Protein AF-A0A941FRM1-F1 (afdb_monomer)

Foldseek 3Di:
DAWEAELNRIDDDPDDQQDFQLCCCCPVVVVPQQDDDPLPFDQLSRWKAKQNDTGRSSPHRNNVRRHIHIYDCVSPCPPPVNVVVQVVQVVVVHGSDDPPDDDCPDDPPDDD

Nearest PDB structures (foldseek):
  8gy3-assembly1_B  TM=9.978E-01  e=8.874E-10  Gluconobacter oxydans
  5g5h-assembly1_A  TM=9.769E-01  e=5.671E-09  Escherichia coli K-12
  3hrd-assembly1_H  TM=8.668E-01  e=4.072E-09  Eubacterium barkeri
  8uem-assembly1_F  TM=9.012E-01  e=5.393E-08  Mycolicibacterium smegmatis MC2 155
  1ffv-assembly1_A  TM=8.713E-01  e=1.118E-07  Hydrogenophaga pseudoflava

Organism: NCBI:txid450367

Solvent-accessible surface area (backbone atoms only — not comparable to full-atom values): 6600 Å² total; per-residue (Å²): 116,46,46,27,28,49,55,90,38,82,47,73,44,74,70,63,48,78,41,34,38,44,53,47,37,36,72,75,66,61,46,64,71,52,34,88,71,71,68,75,68,79,63,47,40,28,46,29,28,51,70,86,39,83,40,45,23,52,74,35,40,47,61,76,43,59,72,35,43,36,39,46,59,83,60,41,61,87,37,72,69,40,48,54,48,41,51,52,29,47,76,72,76,44,56,72,68,86,78,86,68,82,91,72,93,76,73,91,51,52,78,134

pLDDT: mean 86.91, std 18.23, range [35.38, 98.81]

InterPro domains:
  IPR001041 2Fe-2S ferredoxin-type iron-sulfur binding domain [PF00111] (4-51)
  IPR001041 2Fe-2S ferredoxin-type iron-sulfur binding domain [PS51085] (1-76)
  IPR001041 2Fe-2S ferredoxin-type iron-sulfur binding domain [cd00207] (2-51)
  IPR006058 2Fe-2S ferredoxin, iron-sulphur binding site [PS00197] (38-46)
  IPR012675 Beta-grasp domain superfamily [G3DSA:3.10.20.30] (1-76)
  IPR036010 2Fe-2S ferredoxin-like superfamily [SSF54292] (2-76)
  IPR051452 Diverse Oxidoreductases [PTHR44379] (2-89)

Sequence (112 aa):
MITFTLNGRTVETDAPATARLLDLLRDEFELIGTK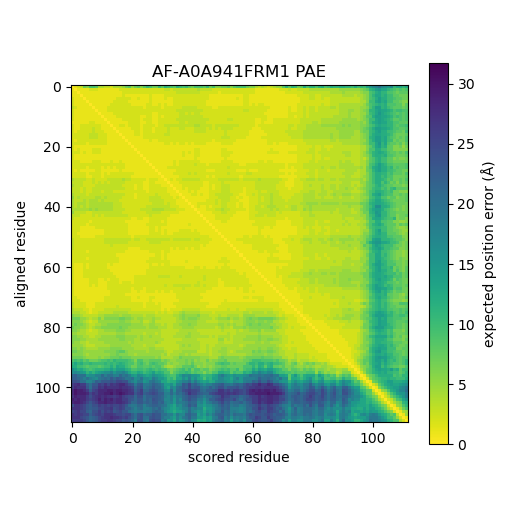EGCGEGECGACSVFVNNLLQNSCLIPIGSIAGADIQTIEGIIETEQFKILDESYSIAGSAMRLLHTGNDYGKCSFVI

Structure (mmCIF, N/CA/C/O backbone):
data_AF-A0A941FRM1-F1
#
_entry.id   AF-A0A941FRM1-F1
#
loop_
_atom_site.group_PDB
_atom_site.id
_atom_site.type_symbol
_atom_site.label_atom_id
_atom_site.label_alt_id
_atom_site.label_comp_id
_atom_site.label_asym_id
_atom_site.label_entity_id
_atom_site.label_seq_id
_atom_site.pdbx_PDB_ins_code
_atom_site.Cartn_x
_atom_site.Cartn_y
_atom_site.Cartn_z
_atom_site.occupancy
_atom_site.B_iso_or_equiv
_atom_site.auth_seq_id
_atom_site.auth_comp_id
_atom_site.auth_asym_id
_atom_site.auth_atom_id
_atom_site.pdbx_PDB_model_num
ATOM 1 N N . MET A 1 1 ? -5.156 -2.300 18.325 1.00 90.75 1 MET A N 1
ATOM 2 C CA . MET A 1 1 ? -4.473 -3.396 17.631 1.00 90.75 1 MET A CA 1
ATOM 3 C C . MET A 1 1 ? -5.202 -3.828 16.370 1.00 90.75 1 MET A C 1
ATOM 5 O O . MET A 1 1 ? -6.355 -4.249 16.435 1.00 90.75 1 MET A O 1
ATOM 9 N N . ILE A 1 2 ? -4.531 -3.689 15.230 1.00 98.12 2 ILE A N 1
ATOM 10 C CA . ILE A 1 2 ? -4.950 -4.169 13.909 1.00 98.12 2 ILE A CA 1
ATOM 11 C C . ILE A 1 2 ? -3.897 -5.184 13.459 1.00 98.12 2 ILE A C 1
ATOM 13 O O . ILE A 1 2 ? -2.720 -4.841 13.392 1.00 98.12 2 ILE A O 1
ATOM 17 N N . THR A 1 3 ? -4.318 -6.413 13.162 1.00 98.62 3 THR A N 1
ATOM 18 C CA . THR A 1 3 ? -3.438 -7.512 12.729 1.00 98.62 3 THR A CA 1
ATOM 19 C C . THR A 1 3 ? -3.624 -7.762 11.235 1.00 98.62 3 THR A C 1
ATOM 21 O O . THR A 1 3 ? -4.761 -7.845 10.766 1.00 98.62 3 THR A O 1
ATOM 24 N N . PHE A 1 4 ? -2.533 -7.896 10.485 1.00 98.75 4 PHE A N 1
ATOM 25 C CA . PHE A 1 4 ? -2.542 -8.156 9.040 1.00 98.75 4 PHE A CA 1
ATOM 26 C C . PHE A 1 4 ? -1.259 -8.881 8.610 1.00 98.75 4 PHE A C 1
ATOM 28 O O . PHE A 1 4 ? -0.347 -9.077 9.415 1.00 98.75 4 PHE A O 1
ATOM 35 N N . THR A 1 5 ? -1.186 -9.321 7.355 1.00 98.81 5 THR A N 1
ATOM 36 C CA . THR A 1 5 ? 0.033 -9.916 6.790 1.00 98.81 5 THR A CA 1
ATOM 37 C C . THR A 1 5 ? 0.767 -8.868 5.968 1.00 98.81 5 THR A C 1
ATOM 39 O O . THR A 1 5 ? 0.169 -8.227 5.114 1.00 98.81 5 THR A O 1
ATOM 42 N N . LEU A 1 6 ? 2.060 -8.687 6.222 1.00 98.56 6 LEU A N 1
ATOM 43 C CA . LEU A 1 6 ? 2.935 -7.767 5.507 1.00 98.56 6 LEU A CA 1
ATOM 44 C C . LEU A 1 6 ? 4.128 -8.538 4.951 1.00 98.56 6 LEU A C 1
ATOM 46 O O . LEU A 1 6 ? 4.921 -9.094 5.712 1.00 98.56 6 LEU A O 1
ATOM 50 N N . ASN A 1 7 ? 4.255 -8.590 3.624 1.00 97.12 7 ASN A N 1
ATOM 51 C CA . ASN A 1 7 ? 5.328 -9.310 2.931 1.00 97.12 7 ASN A CA 1
ATOM 52 C C . ASN A 1 7 ? 5.485 -10.762 3.439 1.00 97.12 7 ASN A C 1
ATOM 54 O O . ASN A 1 7 ? 6.593 -11.246 3.680 1.00 97.12 7 ASN A O 1
ATOM 58 N N . GLY A 1 8 ? 4.353 -11.445 3.656 1.00 97.12 8 GLY A N 1
ATOM 59 C CA . GLY A 1 8 ? 4.296 -12.829 4.139 1.00 97.12 8 GLY A CA 1
ATOM 60 C C . GLY A 1 8 ? 4.508 -13.018 5.647 1.00 97.12 8 GLY A C 1
ATOM 61 O O . GLY A 1 8 ? 4.575 -14.158 6.106 1.00 97.12 8 GLY A O 1
ATOM 62 N N . ARG A 1 9 ? 4.618 -11.941 6.435 1.00 98.00 9 ARG A N 1
ATOM 63 C CA . ARG A 1 9 ? 4.743 -12.000 7.900 1.00 98.00 9 ARG A CA 1
ATOM 64 C C . ARG A 1 9 ? 3.512 -11.409 8.565 1.00 98.00 9 ARG A C 1
ATOM 66 O O . ARG A 1 9 ? 3.110 -10.301 8.233 1.00 98.00 9 ARG A O 1
ATOM 73 N N . THR A 1 10 ? 2.934 -12.115 9.528 1.00 98.50 10 THR A N 1
ATOM 74 C CA . THR A 1 10 ? 1.876 -11.546 10.369 1.00 98.50 10 THR A CA 1
ATOM 75 C C . THR A 1 10 ? 2.469 -10.463 11.266 1.00 98.50 10 THR A C 1
ATOM 77 O O . THR A 1 10 ? 3.446 -10.715 11.973 1.00 98.50 10 THR A O 1
ATOM 80 N N . VAL A 1 11 ? 1.885 -9.270 11.216 1.00 98.50 11 VAL A N 1
ATOM 81 C CA . VAL A 1 11 ? 2.287 -8.091 11.988 1.00 98.50 11 VAL A CA 1
ATOM 82 C C . VAL A 1 11 ? 1.067 -7.446 12.635 1.00 98.50 11 VAL A C 1
ATOM 84 O O . VAL A 1 11 ? -0.074 -7.692 12.236 1.00 98.50 11 VAL A O 1
ATOM 87 N N . GLU A 1 12 ? 1.318 -6.615 13.640 1.00 98.31 12 GLU A N 1
ATOM 88 C CA . GLU A 1 12 ? 0.291 -5.926 14.413 1.00 98.31 12 GLU A CA 1
ATOM 89 C C . GLU A 1 12 ? 0.711 -4.476 14.643 1.00 98.31 12 GLU A C 1
ATOM 91 O O . GLU A 1 12 ? 1.898 -4.198 14.792 1.00 98.31 12 GLU A O 1
ATOM 96 N N . THR A 1 13 ? -0.262 -3.567 14.673 1.00 97.94 13 THR A N 1
ATOM 97 C CA . THR A 1 13 ? -0.046 -2.146 14.977 1.00 97.94 13 THR A CA 1
ATOM 98 C C . THR A 1 13 ? -1.129 -1.614 15.911 1.00 97.94 13 THR A C 1
ATOM 100 O O . THR A 1 13 ? -2.292 -2.036 15.857 1.00 97.94 13 THR A O 1
ATOM 103 N N . ASP A 1 14 ? -0.754 -0.655 16.755 1.00 97.75 14 ASP A N 1
ATOM 104 C CA . ASP A 1 14 ? -1.666 0.131 17.592 1.00 97.75 14 ASP A CA 1
ATOM 105 C C . ASP A 1 14 ? -1.884 1.560 17.071 1.00 97.75 14 ASP A C 1
ATOM 107 O O . ASP A 1 14 ? -2.497 2.385 17.755 1.00 97.75 14 ASP A O 1
ATOM 111 N N . ALA A 1 15 ? -1.434 1.857 15.849 1.00 97.62 15 ALA A N 1
ATOM 112 C CA . ALA A 1 15 ? -1.673 3.140 15.208 1.00 97.62 15 ALA A CA 1
ATOM 113 C C . ALA A 1 15 ? -3.184 3.451 15.058 1.00 97.62 15 ALA A C 1
ATOM 115 O O . ALA A 1 15 ? -4.025 2.543 14.995 1.00 97.62 15 ALA A O 1
ATOM 116 N N . PRO A 1 16 ? -3.569 4.742 14.984 1.00 98.19 16 PRO A N 1
ATOM 117 C CA . PRO A 1 16 ? -4.962 5.134 14.797 1.00 98.19 16 PRO A CA 1
A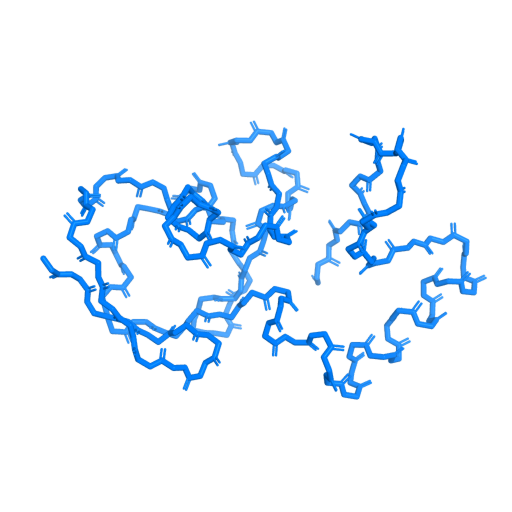TOM 118 C C . PRO A 1 16 ? -5.559 4.533 13.520 1.00 98.19 16 PRO A C 1
ATOM 120 O O . PRO A 1 16 ? -4.966 4.636 12.454 1.00 98.19 16 PRO A O 1
ATOM 123 N N . ALA A 1 17 ? -6.784 4.002 13.587 1.00 97.88 17 ALA A N 1
ATOM 124 C CA . ALA A 1 17 ? -7.461 3.373 12.443 1.00 97.88 17 ALA A CA 1
ATOM 125 C C . ALA A 1 17 ? -7.617 4.287 11.205 1.00 97.88 17 ALA A C 1
ATOM 127 O O . ALA A 1 17 ? -7.826 3.803 10.094 1.00 97.88 17 ALA A O 1
ATOM 128 N N . THR A 1 18 ? -7.531 5.605 11.396 1.00 97.94 18 THR A N 1
ATOM 129 C CA . THR A 1 18 ? -7.592 6.626 10.342 1.00 97.94 18 THR A CA 1
ATOM 130 C C . THR A 1 18 ? -6.238 6.938 9.704 1.00 97.94 18 THR A C 1
ATOM 132 O O . THR A 1 18 ? -6.204 7.705 8.746 1.00 97.94 18 THR A O 1
ATOM 135 N N . ALA A 1 19 ? -5.130 6.412 10.236 1.00 98.25 19 ALA A N 1
ATOM 136 C CA . ALA A 1 19 ? -3.808 6.594 9.646 1.00 98.25 19 ALA A CA 1
ATOM 137 C C . ALA A 1 19 ? -3.773 5.997 8.234 1.00 98.25 19 ALA A C 1
ATOM 139 O O . ALA A 1 19 ? -4.455 5.005 7.956 1.00 98.25 19 ALA A O 1
ATOM 140 N N . ARG A 1 20 ? -2.989 6.606 7.341 1.00 98.38 20 ARG A N 1
ATOM 141 C CA . ARG A 1 20 ? -2.815 6.107 5.974 1.00 98.38 20 ARG A CA 1
ATOM 142 C C . ARG A 1 20 ? -1.903 4.887 6.010 1.00 98.38 20 ARG A C 1
ATOM 144 O O . ARG A 1 20 ? -0.899 4.885 6.721 1.00 98.38 20 ARG A O 1
ATOM 151 N N . LEU A 1 21 ? -2.202 3.880 5.195 1.00 98.62 21 LEU A N 1
ATOM 152 C CA . LEU A 1 21 ? -1.337 2.710 5.043 1.00 98.62 21 LEU A CA 1
ATOM 153 C C . LEU A 1 21 ? 0.077 3.116 4.608 1.00 98.62 21 LEU A C 1
ATOM 155 O O . LEU A 1 21 ? 1.046 2.539 5.083 1.00 98.62 21 LEU A O 1
ATOM 159 N N . LEU A 1 22 ? 0.199 4.140 3.759 1.00 98.31 22 LEU A N 1
ATOM 160 C CA . LEU A 1 22 ? 1.495 4.687 3.359 1.00 98.31 22 LEU A CA 1
ATOM 161 C C . LEU A 1 22 ? 2.359 5.113 4.557 1.00 98.31 22 LEU A C 1
ATOM 163 O O . LEU A 1 22 ? 3.537 4.765 4.604 1.00 98.31 22 LEU A O 1
ATOM 167 N N . ASP A 1 23 ? 1.773 5.846 5.506 1.00 98.00 23 ASP A N 1
ATOM 168 C CA . ASP A 1 23 ? 2.490 6.360 6.679 1.00 98.00 23 ASP A CA 1
ATOM 169 C C . ASP A 1 23 ? 2.888 5.204 7.596 1.00 98.00 23 ASP A C 1
ATOM 171 O O . ASP A 1 23 ? 4.040 5.101 7.999 1.00 98.00 23 ASP A O 1
ATOM 175 N N . LEU A 1 24 ? 1.968 4.263 7.835 1.00 98.31 24 LEU A N 1
ATOM 176 C CA . LEU A 1 24 ? 2.244 3.064 8.628 1.00 98.31 24 LEU A CA 1
ATOM 177 C C . LEU A 1 24 ? 3.432 2.266 8.061 1.00 98.31 24 LEU A C 1
ATOM 179 O O . LEU A 1 24 ? 4.348 1.898 8.794 1.00 98.31 24 LEU A O 1
ATOM 183 N N . LEU A 1 25 ? 3.437 2.009 6.748 1.00 98.06 25 LEU A N 1
ATOM 184 C CA . LEU A 1 25 ? 4.504 1.250 6.091 1.00 98.06 25 LEU A CA 1
ATOM 185 C C . LEU A 1 25 ? 5.863 1.946 6.210 1.00 98.06 25 LEU A C 1
ATOM 187 O O . LEU A 1 25 ? 6.869 1.279 6.440 1.00 98.06 25 LEU A O 1
ATOM 191 N N . ARG A 1 26 ? 5.896 3.270 6.044 1.00 96.81 26 ARG A N 1
ATOM 192 C CA . ARG A 1 26 ? 7.139 4.046 5.996 1.00 96.81 26 ARG A CA 1
ATOM 193 C C . ARG A 1 26 ? 7.690 4.385 7.374 1.00 96.81 26 ARG A C 1
ATOM 195 O O . ARG A 1 26 ? 8.903 4.326 7.543 1.00 96.81 26 ARG A O 1
ATOM 202 N N . ASP A 1 27 ? 6.822 4.735 8.316 1.00 96.44 27 ASP A N 1
ATOM 203 C CA . ASP A 1 27 ? 7.222 5.313 9.598 1.00 96.44 27 ASP A CA 1
ATOM 204 C C . ASP A 1 27 ? 7.294 4.259 10.709 1.00 96.44 27 ASP A C 1
ATOM 206 O O . ASP A 1 27 ? 8.188 4.320 11.547 1.00 96.44 27 ASP A O 1
ATOM 210 N N . GLU A 1 28 ? 6.383 3.278 10.720 1.00 97.19 28 GLU A N 1
ATOM 211 C CA . GLU A 1 28 ? 6.358 2.226 11.749 1.00 97.19 28 GLU A CA 1
ATOM 212 C C . GLU A 1 28 ? 7.129 0.975 11.315 1.00 97.19 28 GLU A C 1
ATOM 214 O O . GLU A 1 28 ? 7.906 0.426 12.094 1.00 97.19 28 GLU A O 1
ATOM 219 N N . PHE A 1 29 ? 6.947 0.532 10.067 1.00 97.56 29 PHE A N 1
ATOM 220 C CA . PHE A 1 29 ? 7.621 -0.662 9.535 1.00 97.56 29 PHE A CA 1
ATOM 221 C C . PHE A 1 29 ? 8.912 -0.361 8.760 1.00 97.56 29 PHE A C 1
ATOM 223 O O . PHE A 1 29 ? 9.567 -1.293 8.293 1.00 97.56 29 PHE A O 1
ATOM 230 N N . GLU A 1 30 ? 9.277 0.918 8.614 1.00 96.31 30 GLU A N 1
ATOM 231 C CA . GLU A 1 30 ? 10.495 1.391 7.933 1.00 96.31 30 GLU A CA 1
ATOM 232 C C . GLU A 1 30 ? 10.660 0.863 6.486 1.00 96.31 30 GLU A C 1
ATOM 234 O O . GLU A 1 30 ? 11.761 0.803 5.930 1.00 96.31 30 GLU A O 1
ATOM 239 N N . LEU A 1 31 ? 9.545 0.522 5.830 1.00 94.88 31 LEU A N 1
ATOM 240 C CA . LEU A 1 31 ? 9.475 0.093 4.431 1.00 94.88 31 LEU A CA 1
ATOM 241 C C . LEU A 1 31 ? 9.376 1.319 3.518 1.00 94.88 31 LEU A C 1
ATOM 243 O O . LEU A 1 31 ? 8.313 1.752 3.063 1.00 94.88 31 LEU A O 1
ATOM 247 N N . ILE A 1 32 ? 10.533 1.930 3.288 1.00 89.50 32 ILE A N 1
ATOM 248 C CA . ILE A 1 32 ? 10.675 3.220 2.606 1.00 8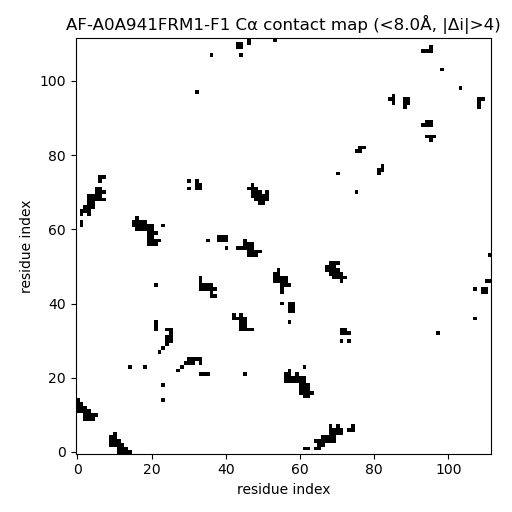9.50 32 ILE A CA 1
ATOM 249 C C . ILE A 1 32 ? 10.538 3.161 1.081 1.00 89.50 32 ILE A C 1
ATOM 251 O O . ILE A 1 32 ? 10.674 4.199 0.421 1.00 89.50 32 ILE A O 1
ATOM 255 N N . GLY A 1 33 ? 10.362 1.981 0.498 1.00 89.44 33 GLY A N 1
ATOM 256 C CA . GLY A 1 33 ? 10.313 1.769 -0.938 1.00 89.44 33 GLY A CA 1
ATOM 257 C C . GLY A 1 33 ? 9.053 2.312 -1.585 1.00 89.44 33 GLY A C 1
ATOM 258 O O . GLY A 1 33 ? 9.143 2.966 -2.622 1.00 89.44 33 GLY A O 1
ATOM 259 N N . THR A 1 34 ? 7.917 2.153 -0.913 1.00 91.19 34 THR A N 1
ATOM 260 C CA . THR A 1 34 ? 6.661 2.825 -1.266 1.00 91.19 34 THR A CA 1
ATOM 261 C C . THR A 1 34 ? 6.805 4.336 -1.030 1.00 91.19 34 THR A C 1
ATOM 263 O O . THR A 1 34 ? 7.286 4.762 0.029 1.00 91.19 34 THR A O 1
ATOM 266 N N . LYS A 1 35 ? 6.437 5.176 -2.009 1.00 91.25 35 LYS A N 1
ATOM 267 C CA . LYS A 1 35 ? 6.714 6.626 -1.978 1.00 91.25 35 LYS A CA 1
ATOM 268 C C . LYS A 1 35 ? 5.449 7.470 -1.883 1.00 91.25 35 LYS A C 1
ATOM 270 O O . LYS A 1 35 ? 4.430 7.156 -2.488 1.00 91.25 35 LYS A O 1
ATOM 275 N N . GLU A 1 36 ? 5.547 8.602 -1.191 1.00 92.94 36 GLU A N 1
ATOM 276 C CA . GLU A 1 36 ? 4.564 9.677 -1.321 1.00 92.94 36 GLU A CA 1
ATOM 277 C C . GLU A 1 36 ? 4.908 10.525 -2.550 1.00 92.94 36 GLU A C 1
ATOM 279 O O . GLU A 1 36 ? 5.966 11.149 -2.601 1.00 92.94 36 GLU A O 1
ATOM 284 N N . GLY A 1 37 ? 4.036 10.497 -3.560 1.00 91.81 37 GLY A N 1
ATOM 285 C CA . GLY A 1 37 ? 4.150 11.345 -4.749 1.00 91.81 37 GLY A CA 1
ATOM 286 C C . GLY A 1 37 ? 3.179 12.522 -4.691 1.00 91.81 37 GLY A C 1
ATOM 287 O O . GLY A 1 37 ? 3.591 13.659 -4.501 1.00 91.81 37 GLY A O 1
ATOM 288 N N . CYS A 1 38 ? 1.880 12.240 -4.851 1.00 93.50 38 CYS A N 1
ATOM 289 C CA . CYS A 1 38 ? 0.827 13.263 -4.846 1.00 93.50 38 CYS A CA 1
ATOM 290 C C . CYS A 1 38 ? -0.064 13.269 -3.596 1.00 93.50 38 CYS A C 1
ATOM 292 O O . CYS A 1 38 ? -0.761 14.246 -3.379 1.00 93.50 38 CYS A O 1
ATOM 294 N N . GLY A 1 39 ? -0.109 12.185 -2.813 1.00 95.06 39 GLY A N 1
ATOM 295 C CA . GLY A 1 39 ? -0.985 12.067 -1.636 1.00 95.06 39 GLY A CA 1
ATOM 296 C C . GLY A 1 39 ? -2.479 11.846 -1.928 1.00 95.06 39 GLY A C 1
ATOM 297 O O . GLY A 1 39 ? -3.211 11.464 -1.022 1.00 95.06 39 GLY A O 1
ATOM 298 N N . GLU A 1 40 ? -2.924 12.005 -3.178 1.00 96.44 40 GLU A N 1
ATOM 299 C CA . GLU A 1 40 ? -4.355 12.028 -3.543 1.00 96.44 40 GLU A CA 1
ATOM 300 C C . GLU A 1 40 ? -4.789 10.900 -4.499 1.00 96.44 40 GLU A C 1
ATOM 302 O O . GLU A 1 40 ? -5.891 10.916 -5.027 1.00 96.44 40 GLU A O 1
ATOM 307 N N . GLY A 1 41 ? -3.938 9.887 -4.708 1.00 94.88 41 GLY A N 1
ATOM 308 C CA . GLY A 1 41 ? -4.283 8.681 -5.480 1.00 94.88 41 GLY A CA 1
ATOM 309 C C . GLY A 1 41 ? -4.085 8.757 -6.997 1.00 94.88 41 GLY A C 1
ATOM 310 O O . GLY A 1 41 ? -4.429 7.814 -7.700 1.00 94.88 41 GLY A O 1
ATOM 311 N N . GLU A 1 42 ? -3.483 9.826 -7.507 1.00 93.81 42 GLU A N 1
ATOM 312 C CA . GLU A 1 42 ? -3.337 10.041 -8.956 1.00 93.81 42 GLU A CA 1
ATOM 313 C C . GLU A 1 42 ? -2.034 9.467 -9.534 1.00 93.81 42 GLU A C 1
ATOM 315 O O . GLU A 1 42 ? -2.002 8.951 -10.646 1.00 93.81 42 GLU A O 1
ATOM 320 N N . CYS A 1 43 ? -0.925 9.564 -8.793 1.00 92.88 43 CYS A N 1
ATOM 321 C CA . CYS A 1 43 ? 0.408 9.300 -9.352 1.00 92.88 43 CYS A CA 1
ATOM 322 C C . CYS A 1 43 ? 0.863 7.833 -9.312 1.00 92.88 43 CYS A C 1
ATOM 324 O O . CYS A 1 43 ? 1.862 7.505 -9.942 1.00 92.88 43 CYS A O 1
ATOM 326 N N . GLY A 1 44 ? 0.225 6.971 -8.514 1.00 91.62 44 GLY A N 1
ATOM 327 C CA . GLY A 1 44 ? 0.635 5.568 -8.358 1.00 91.62 44 GLY A CA 1
ATOM 328 C C . GLY A 1 44 ? 1.954 5.322 -7.604 1.00 91.62 44 GLY A C 1
ATOM 329 O O . GLY A 1 44 ? 2.290 4.171 -7.338 1.00 91.62 44 GLY A O 1
ATOM 330 N N . ALA A 1 45 ? 2.691 6.353 -7.176 1.00 91.50 45 ALA A N 1
ATOM 331 C CA . ALA A 1 45 ? 3.984 6.192 -6.488 1.00 91.50 45 ALA A CA 1
ATOM 332 C C . ALA A 1 45 ? 3.897 5.434 -5.145 1.00 91.50 45 ALA A C 1
ATOM 334 O O . ALA A 1 45 ? 4.882 4.867 -4.667 1.00 91.50 45 ALA A O 1
ATOM 335 N N . CYS A 1 46 ? 2.704 5.422 -4.547 1.00 95.06 46 CYS A N 1
ATOM 336 C CA . CYS A 1 46 ? 2.406 4.749 -3.286 1.00 95.06 46 CYS A CA 1
ATOM 337 C C . CYS A 1 46 ? 1.768 3.360 -3.470 1.00 95.06 46 CYS A C 1
ATOM 339 O O . CYS A 1 46 ? 1.147 2.843 -2.538 1.00 95.06 46 CYS A O 1
ATOM 341 N N . SER A 1 47 ? 1.843 2.785 -4.672 1.00 95.50 47 SER A N 1
ATOM 342 C CA . SER A 1 47 ? 1.152 1.533 -4.979 1.00 95.50 47 SER A CA 1
ATOM 343 C C . SER A 1 47 ? 1.698 0.359 -4.170 1.00 95.50 47 SER A C 1
ATOM 345 O O . SER A 1 47 ? 2.907 0.150 -4.089 1.00 95.50 47 SER A O 1
ATOM 347 N N . VAL A 1 48 ? 0.782 -0.425 -3.612 1.00 96.75 48 VAL A N 1
ATOM 348 C CA . VAL A 1 48 ? 1.039 -1.699 -2.931 1.00 96.75 48 VAL A CA 1
ATOM 349 C C . VAL A 1 48 ? -0.018 -2.707 -3.369 1.00 96.75 48 VAL A C 1
ATOM 351 O O . VAL A 1 48 ? -1.098 -2.317 -3.823 1.00 96.75 48 VAL A O 1
ATOM 354 N N . PHE A 1 49 ? 0.257 -3.999 -3.220 1.00 96.88 49 PHE A N 1
ATOM 355 C CA . PHE A 1 49 ? -0.794 -5.002 -3.346 1.00 96.88 49 PHE A CA 1
ATOM 356 C C . PHE A 1 49 ? -1.519 -5.156 -2.017 1.00 96.88 49 PHE A C 1
ATOM 358 O O . PHE A 1 49 ? -0.887 -5.327 -0.979 1.00 96.88 49 PHE A O 1
ATOM 365 N N . VAL A 1 50 ? -2.847 -5.128 -2.067 1.00 97.94 50 VAL A N 1
ATOM 366 C CA . VAL A 1 50 ? -3.733 -5.461 -0.953 1.00 97.94 50 VAL A CA 1
ATOM 367 C C . VAL A 1 50 ? -4.640 -6.586 -1.423 1.00 97.94 50 VAL A C 1
ATOM 369 O O . VAL A 1 50 ? -5.457 -6.384 -2.322 1.00 97.94 50 VAL A O 1
ATOM 372 N N . ASN A 1 51 ? -4.476 -7.778 -0.850 1.00 97.62 51 ASN A N 1
ATOM 373 C CA . ASN A 1 51 ? -5.132 -9.010 -1.290 1.00 97.62 51 ASN A CA 1
ATOM 374 C C . ASN A 1 51 ? -4.965 -9.237 -2.805 1.00 97.62 51 ASN A C 1
ATOM 376 O O . ASN A 1 51 ? -5.941 -9.440 -3.528 1.00 97.62 51 ASN A O 1
ATOM 380 N N . ASN A 1 52 ? -3.723 -9.132 -3.287 1.00 94.50 52 ASN A N 1
ATOM 381 C CA . ASN A 1 52 ? -3.330 -9.261 -4.697 1.00 94.50 52 ASN A CA 1
ATOM 382 C C . ASN A 1 52 ? -3.928 -8.207 -5.653 1.00 94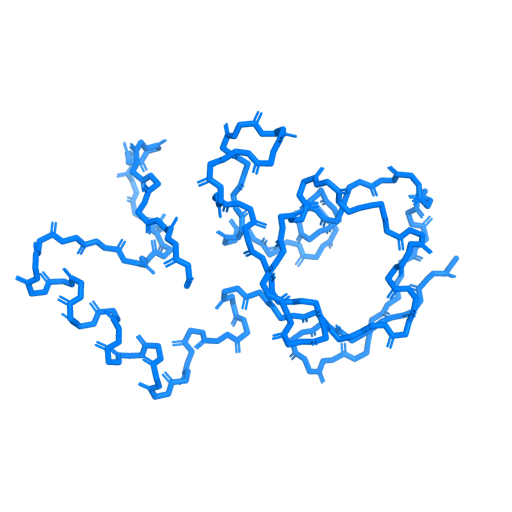.50 52 ASN A C 1
ATOM 384 O O . ASN A 1 52 ? -3.775 -8.333 -6.868 1.00 94.50 52 ASN A O 1
ATOM 388 N N . LEU A 1 53 ? -4.576 -7.156 -5.143 1.00 96.12 53 LEU A N 1
ATOM 389 C CA . LEU A 1 53 ? -5.056 -6.029 -5.944 1.00 96.12 53 LEU A CA 1
ATOM 390 C C . LEU A 1 53 ? -4.144 -4.822 -5.754 1.00 96.12 53 LEU A C 1
ATOM 392 O O . LEU A 1 53 ? -3.874 -4.423 -4.622 1.00 96.12 53 LEU A O 1
ATOM 396 N N . LEU A 1 54 ? -3.699 -4.227 -6.859 1.00 95.38 54 LEU A N 1
ATOM 397 C CA . LEU A 1 54 ? -2.871 -3.026 -6.834 1.00 95.38 54 LEU A CA 1
ATOM 398 C C . LEU A 1 54 ? -3.708 -1.819 -6.391 1.00 95.38 54 LEU A C 1
ATOM 400 O O . LEU A 1 54 ? -4.722 -1.506 -7.016 1.00 95.38 54 LEU A O 1
ATOM 404 N N . GLN A 1 55 ? -3.299 -1.153 -5.312 1.00 97.31 55 GLN A N 1
ATOM 405 C CA . GLN A 1 55 ? -4.026 -0.021 -4.735 1.00 97.31 55 GLN A CA 1
ATOM 406 C C . GLN A 1 55 ? -3.079 1.069 -4.219 1.00 97.31 55 GLN A C 1
ATOM 408 O O . GLN A 1 55 ? -1.946 0.805 -3.816 1.00 97.31 55 GLN A O 1
ATOM 413 N N . ASN A 1 56 ? -3.570 2.310 -4.185 1.00 97.69 56 ASN A N 1
ATOM 414 C CA . ASN A 1 56 ? -2.836 3.462 -3.664 1.00 97.69 56 ASN A CA 1
ATOM 415 C C . ASN A 1 56 ? -2.869 3.492 -2.131 1.00 97.69 56 ASN A C 1
ATOM 417 O O . ASN A 1 56 ? -3.876 3.887 -1.541 1.00 97.69 56 ASN A O 1
ATOM 421 N N . SER A 1 57 ? -1.757 3.148 -1.478 1.00 98.19 57 SER A N 1
ATOM 422 C CA . SER A 1 57 ? -1.672 3.123 -0.008 1.00 98.19 57 SER A CA 1
ATOM 423 C C . SER A 1 57 ? -1.912 4.482 0.665 1.00 98.19 57 SER A C 1
ATOM 425 O O . SER A 1 57 ? -2.296 4.517 1.834 1.00 98.19 57 SER A O 1
ATOM 427 N N . CYS A 1 58 ? -1.754 5.605 -0.050 1.00 98.00 58 CYS A N 1
ATOM 428 C CA . CYS A 1 58 ? -2.053 6.934 0.493 1.00 98.00 58 CYS A CA 1
ATOM 429 C C . CYS A 1 58 ? -3.554 7.170 0.738 1.00 98.00 58 CYS A C 1
ATOM 431 O O . CYS A 1 58 ? -3.900 8.060 1.509 1.00 98.00 58 CYS A O 1
ATOM 433 N N . LEU A 1 59 ? -4.437 6.375 0.121 1.00 98.25 59 LEU A N 1
ATOM 434 C CA . LEU A 1 59 ? -5.893 6.4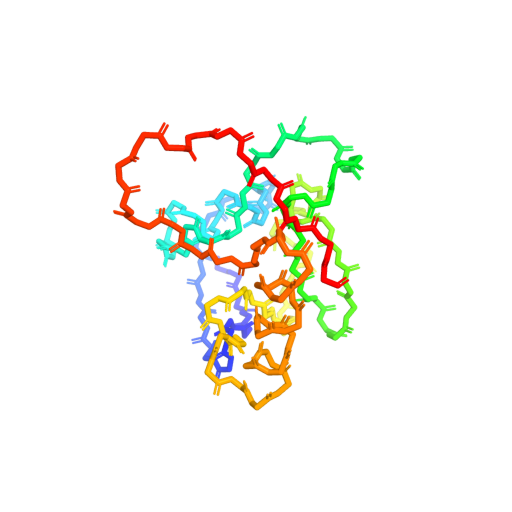86 0.268 1.00 98.25 59 LEU A CA 1
ATOM 435 C C . LEU A 1 59 ? -6.509 5.386 1.145 1.00 98.25 59 LEU A C 1
ATOM 437 O O . LEU A 1 59 ? -7.726 5.352 1.321 1.00 98.25 59 LEU A O 1
ATOM 441 N N . ILE A 1 60 ? -5.697 4.478 1.691 1.00 98.44 60 ILE A N 1
ATOM 442 C CA . ILE A 1 60 ? -6.184 3.337 2.472 1.00 98.44 60 ILE A CA 1
ATOM 443 C C . ILE A 1 60 ? -6.052 3.656 3.967 1.00 98.44 60 ILE A C 1
ATOM 445 O O . ILE A 1 60 ? -4.925 3.748 4.455 1.00 98.44 60 ILE A O 1
ATOM 449 N N . PRO A 1 61 ? -7.160 3.805 4.716 1.00 98.38 61 PRO A N 1
ATOM 450 C CA . PRO A 1 61 ? -7.106 3.896 6.171 1.00 98.38 61 PRO A CA 1
ATOM 451 C C . PRO A 1 61 ? -6.771 2.527 6.772 1.00 98.38 61 PRO A C 1
ATOM 453 O O . PRO A 1 61 ? -7.394 1.528 6.416 1.00 98.38 61 PRO A O 1
ATOM 456 N N . ILE A 1 62 ? -5.839 2.453 7.723 1.00 98.31 62 ILE A N 1
ATOM 457 C CA . ILE A 1 62 ? -5.368 1.156 8.245 1.00 98.31 62 ILE A CA 1
ATOM 458 C C . ILE A 1 62 ? -6.465 0.355 8.970 1.00 98.31 62 ILE A C 1
ATOM 460 O O . ILE A 1 62 ? -6.400 -0.867 9.060 1.00 98.31 62 ILE A O 1
ATOM 464 N N . GLY A 1 63 ? -7.531 1.014 9.431 1.00 98.06 63 GLY A N 1
ATOM 465 C CA . GLY A 1 63 ? -8.702 0.344 9.997 1.00 98.06 63 GLY A CA 1
ATOM 466 C C . GLY A 1 63 ? -9.407 -0.615 9.032 1.00 98.06 63 GLY A C 1
ATOM 467 O O . GLY A 1 63 ? -10.124 -1.501 9.491 1.00 98.06 63 GLY A O 1
ATOM 468 N N . SER A 1 64 ? -9.215 -0.470 7.714 1.00 97.75 64 SER A N 1
ATOM 469 C CA . SER A 1 64 ? -9.829 -1.341 6.704 1.00 97.75 64 SER A CA 1
ATOM 470 C C . SER A 1 64 ? -8.992 -2.572 6.341 1.00 97.75 64 SER A C 1
ATOM 472 O O . SER A 1 64 ? -9.502 -3.452 5.651 1.00 97.75 64 SER A O 1
ATOM 474 N N . ILE A 1 65 ? -7.736 -2.662 6.799 1.00 98.19 65 ILE A N 1
ATOM 475 C CA . ILE A 1 65 ? -6.800 -3.721 6.380 1.00 98.19 65 ILE A CA 1
ATOM 476 C C . ILE A 1 65 ? -6.688 -4.883 7.373 1.00 98.19 65 ILE A C 1
ATOM 478 O O . ILE A 1 65 ? -5.813 -5.733 7.226 1.00 98.19 65 ILE A O 1
ATOM 482 N N . ALA A 1 66 ? -7.554 -4.947 8.387 1.00 98.31 66 ALA A N 1
ATOM 483 C CA . ALA A 1 66 ? -7.556 -6.054 9.338 1.00 98.31 66 ALA A CA 1
ATOM 484 C C . ALA A 1 66 ? -7.704 -7.405 8.609 1.00 98.31 66 ALA A C 1
ATOM 486 O O . ALA A 1 66 ? -8.659 -7.623 7.864 1.00 98.31 66 ALA A O 1
ATOM 487 N N . GLY A 1 67 ? -6.745 -8.308 8.825 1.00 98.44 67 GLY A N 1
ATOM 488 C CA . GLY A 1 67 ? -6.676 -9.620 8.182 1.00 98.44 6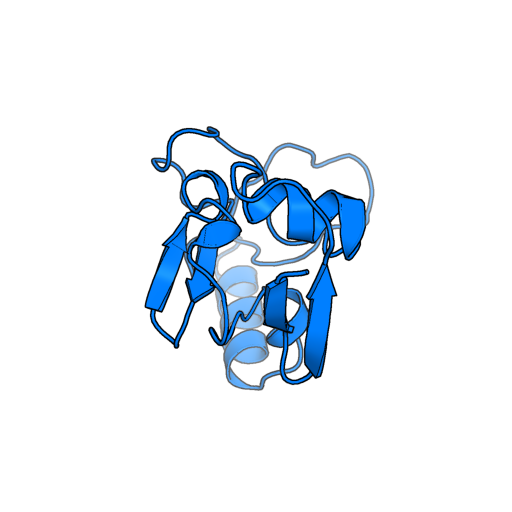7 GLY A CA 1
ATOM 489 C C . GLY A 1 67 ? -6.282 -9.609 6.700 1.00 98.44 67 GLY A C 1
ATOM 490 O O . GLY A 1 67 ? -6.259 -10.676 6.091 1.00 98.44 67 GLY A O 1
ATOM 491 N N . ALA A 1 68 ? -5.976 -8.449 6.113 1.00 98.62 68 ALA A N 1
ATOM 492 C CA . ALA A 1 68 ? -5.543 -8.357 4.723 1.00 98.62 68 ALA A CA 1
ATOM 493 C C . ALA A 1 68 ? -4.102 -8.859 4.535 1.00 98.62 68 ALA A C 1
ATOM 495 O O . ALA A 1 68 ? -3.293 -8.843 5.466 1.00 98.62 68 ALA A O 1
ATOM 496 N N . ASP A 1 69 ? -3.781 -9.264 3.308 1.00 98.69 69 ASP A N 1
ATOM 497 C CA . ASP A 1 69 ? -2.411 -9.483 2.851 1.00 98.69 69 ASP A CA 1
ATOM 498 C C . ASP A 1 69 ? -1.906 -8.246 2.106 1.00 98.69 69 ASP A C 1
ATOM 500 O O . ASP A 1 69 ? -2.515 -7.803 1.132 1.00 98.69 69 ASP A O 1
ATOM 504 N N . ILE A 1 70 ? -0.815 -7.667 2.594 1.00 98.44 70 ILE A N 1
ATOM 505 C CA . ILE A 1 70 ? -0.173 -6.478 2.047 1.00 98.44 70 ILE A CA 1
ATOM 506 C C . ILE A 1 70 ? 1.197 -6.881 1.511 1.00 98.44 70 ILE A C 1
ATOM 508 O O . ILE A 1 70 ? 2.043 -7.376 2.260 1.00 98.44 70 ILE A O 1
ATOM 512 N N . GLN A 1 71 ? 1.447 -6.618 0.229 1.00 97.31 71 GLN A N 1
ATOM 513 C CA . GLN A 1 71 ? 2.774 -6.775 -0.365 1.00 97.31 71 GLN A CA 1
ATOM 514 C C . GLN A 1 71 ? 3.293 -5.434 -0.878 1.00 97.31 71 GLN A C 1
ATOM 516 O O . GLN A 1 71 ? 2.637 -4.748 -1.666 1.00 97.31 71 GLN A O 1
ATOM 521 N N . THR A 1 72 ? 4.493 -5.076 -0.433 1.00 95.94 72 THR A N 1
ATOM 522 C CA . THR A 1 72 ? 5.223 -3.881 -0.859 1.00 95.94 72 THR A CA 1
ATOM 523 C C . THR A 1 72 ? 6.350 -4.254 -1.818 1.00 95.94 72 THR A C 1
ATOM 525 O O . THR A 1 72 ? 6.642 -5.432 -2.043 1.00 95.94 72 THR A O 1
ATOM 528 N N . ILE A 1 73 ? 7.026 -3.244 -2.368 1.00 91.94 73 ILE A N 1
ATOM 529 C CA . ILE A 1 73 ? 8.177 -3.448 -3.252 1.00 91.94 73 ILE A CA 1
ATOM 530 C C . ILE A 1 73 ? 9.300 -4.261 -2.583 1.00 91.94 73 ILE A C 1
ATOM 532 O O . ILE A 1 73 ? 9.904 -5.126 -3.212 1.00 91.94 73 ILE A O 1
ATOM 536 N N . GLU A 1 74 ? 9.536 -4.054 -1.287 1.00 92.56 74 GLU A N 1
ATOM 537 C CA . GLU A 1 74 ? 10.515 -4.805 -0.496 1.00 92.56 74 GLU A CA 1
ATOM 538 C C . GLU A 1 74 ? 10.194 -6.303 -0.437 1.00 92.56 74 GLU A C 1
ATOM 540 O O . GLU A 1 74 ? 11.108 -7.122 -0.362 1.00 92.56 74 GLU A O 1
ATOM 545 N N . GLY A 1 75 ? 8.911 -6.671 -0.497 1.00 92.44 75 GLY A N 1
ATOM 546 C CA . GLY A 1 75 ? 8.469 -8.064 -0.504 1.00 92.44 75 GLY A CA 1
ATOM 547 C C . GLY A 1 75 ? 8.634 -8.771 -1.850 1.00 92.44 75 GLY A C 1
ATOM 548 O O . GLY A 1 75 ? 8.638 -10.000 -1.881 1.00 92.44 75 GLY A O 1
ATOM 549 N N . ILE A 1 76 ? 8.777 -8.026 -2.953 1.00 89.88 76 ILE A N 1
ATOM 550 C CA . ILE A 1 76 ? 8.808 -8.594 -4.312 1.00 89.88 76 ILE A CA 1
ATOM 551 C C . ILE A 1 76 ? 10.148 -8.410 -5.034 1.00 89.88 76 ILE A C 1
ATOM 553 O O . ILE A 1 76 ? 10.360 -9.060 -6.055 1.00 89.88 76 ILE A O 1
ATOM 557 N N . ILE A 1 77 ? 11.065 -7.589 -4.510 1.00 87.94 77 ILE A N 1
ATOM 558 C CA . ILE A 1 77 ? 12.344 -7.255 -5.167 1.00 87.94 77 ILE A CA 1
ATOM 559 C C . ILE A 1 77 ? 13.219 -8.482 -5.483 1.00 87.94 77 ILE A C 1
ATOM 561 O O . ILE A 1 77 ? 13.965 -8.491 -6.457 1.00 87.94 77 ILE A O 1
ATOM 565 N N . GLU A 1 78 ? 13.102 -9.550 -4.693 1.00 85.06 78 GLU A N 1
ATOM 566 C CA . GLU A 1 78 ? 13.881 -10.781 -4.886 1.00 85.06 78 GLU A CA 1
ATOM 567 C C . GLU A 1 78 ? 13.219 -11.796 -5.829 1.00 85.06 78 GLU A C 1
ATOM 569 O O . GLU A 1 78 ? 13.824 -12.822 -6.165 1.00 85.06 78 GLU A O 1
ATOM 574 N N . THR A 1 79 ? 11.989 -11.525 -6.272 1.00 89.44 79 THR A N 1
ATOM 575 C CA . THR A 1 79 ? 11.249 -12.424 -7.163 1.00 89.44 79 THR A CA 1
ATOM 576 C C . THR A 1 79 ? 11.857 -12.447 -8.562 1.00 89.44 79 THR A C 1
ATOM 578 O O . THR A 1 79 ? 12.424 -11.463 -9.040 1.00 89.44 79 THR A O 1
ATOM 581 N N . GLU A 1 80 ? 11.715 -13.580 -9.249 1.00 92.31 80 GLU A N 1
ATOM 582 C CA . GLU A 1 80 ? 12.206 -13.726 -10.622 1.00 92.31 80 GLU A CA 1
ATOM 583 C C . GLU A 1 80 ? 11.498 -12.755 -11.576 1.00 92.31 80 GLU A C 1
ATOM 585 O O . GLU A 1 80 ? 12.118 -12.152 -12.446 1.00 92.31 80 GLU A O 1
ATOM 590 N N . GLN A 1 81 ? 10.200 -12.535 -11.358 1.00 89.50 81 GLN A N 1
ATOM 591 C CA . GLN A 1 81 ? 9.399 -11.592 -12.131 1.00 89.50 81 GLN A CA 1
ATOM 592 C C . GLN A 1 81 ? 9.932 -10.164 -11.992 1.00 89.50 81 GLN A C 1
ATOM 594 O O . GLN A 1 81 ? 10.059 -9.460 -12.993 1.00 89.50 81 GLN A O 1
ATOM 599 N N . PHE A 1 82 ? 10.280 -9.745 -10.771 1.00 88.88 82 PHE A N 1
ATOM 600 C CA . PHE A 1 82 ? 10.842 -8.418 -10.548 1.00 88.88 82 PHE A CA 1
ATOM 601 C C . PHE A 1 82 ? 12.210 -8.253 -11.216 1.00 88.88 82 PHE A C 1
ATOM 603 O O . PHE A 1 82 ? 12.455 -7.226 -11.838 1.00 88.88 82 PHE A O 1
ATOM 610 N N . LYS A 1 83 ? 13.081 -9.268 -11.156 1.00 89.31 83 LYS A N 1
ATOM 611 C CA . LYS A 1 83 ? 14.400 -9.228 -11.815 1.00 89.31 83 LYS A CA 1
ATOM 612 C C . LYS A 1 83 ? 14.279 -9.016 -13.325 1.00 89.31 83 LYS A C 1
ATOM 614 O O . LYS A 1 83 ? 14.990 -8.182 -13.879 1.00 89.31 83 LYS A O 1
ATOM 619 N N . ILE A 1 84 ? 13.331 -9.702 -13.966 1.00 91.81 84 ILE A N 1
ATOM 620 C CA . ILE A 1 84 ? 13.032 -9.526 -15.395 1.00 91.81 84 ILE A CA 1
ATOM 621 C C . ILE A 1 84 ? 12.530 -8.103 -15.684 1.00 91.81 84 ILE A C 1
ATOM 623 O O . ILE A 1 84 ? 12.940 -7.490 -16.674 1.00 91.81 84 ILE A O 1
ATOM 627 N N . LEU A 1 85 ? 11.643 -7.567 -14.838 1.00 87.38 85 LEU A N 1
ATOM 628 C CA . LEU A 1 85 ? 11.125 -6.204 -14.983 1.00 87.38 85 LEU A CA 1
ATOM 629 C C . LEU A 1 85 ? 12.233 -5.154 -14.820 1.00 87.38 85 LEU A C 1
ATOM 631 O O . LEU A 1 85 ? 12.359 -4.280 -15.675 1.00 87.38 85 LEU A O 1
ATOM 635 N N . ASP A 1 86 ? 13.065 -5.259 -13.783 1.00 85.75 86 ASP A N 1
ATOM 636 C CA . ASP A 1 86 ? 14.164 -4.319 -13.520 1.00 85.75 86 ASP A CA 1
ATOM 637 C C . ASP A 1 86 ? 15.196 -4.316 -14.660 1.00 85.75 86 ASP A C 1
ATOM 639 O O . ASP A 1 86 ? 15.615 -3.249 -15.122 1.00 85.75 86 ASP A O 1
ATOM 643 N N . GLU A 1 87 ? 15.544 -5.494 -15.188 1.00 88.94 87 GLU A N 1
ATOM 644 C CA . GLU A 1 87 ? 16.413 -5.618 -16.362 1.00 88.94 87 GLU A CA 1
ATOM 645 C C . GLU A 1 87 ? 15.780 -4.967 -17.601 1.00 88.94 87 GLU A C 1
ATOM 647 O O . GLU A 1 87 ? 16.422 -4.165 -18.285 1.00 88.94 87 GLU A O 1
ATOM 652 N N . SER A 1 88 ? 14.499 -5.243 -17.860 1.00 88.88 88 SER A N 1
ATOM 653 C CA . SER A 1 88 ? 13.771 -4.686 -19.007 1.00 88.88 88 SER A CA 1
ATOM 654 C C . SER A 1 88 ? 13.699 -3.157 -18.956 1.00 88.88 88 SER A C 1
ATOM 656 O O . SER A 1 88 ? 13.938 -2.486 -19.963 1.00 88.88 88 SER A O 1
ATOM 658 N N . TYR A 1 89 ? 13.413 -2.592 -17.779 1.00 83.75 89 TYR A N 1
ATOM 659 C CA . TYR A 1 89 ? 13.393 -1.144 -17.568 1.00 83.75 89 TYR A CA 1
ATOM 660 C C . TYR A 1 89 ? 14.780 -0.543 -17.775 1.00 83.75 89 TYR A C 1
ATOM 662 O O . TYR A 1 89 ? 14.906 0.450 -18.494 1.00 83.75 89 TYR A O 1
ATOM 670 N N . SER A 1 90 ? 15.812 -1.179 -17.216 1.00 83.94 90 SER A N 1
ATOM 671 C CA . SER A 1 90 ? 17.202 -0.740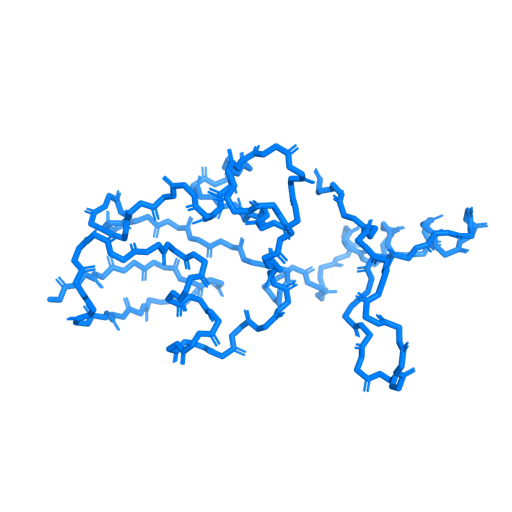 -17.360 1.00 83.94 90 SER A CA 1
ATOM 672 C C . SER A 1 90 ? 17.629 -0.678 -18.829 1.00 83.94 90 SER A C 1
ATOM 674 O O . SER A 1 90 ? 18.213 0.317 -19.260 1.00 83.94 90 SER A O 1
ATOM 676 N N . ILE A 1 91 ? 17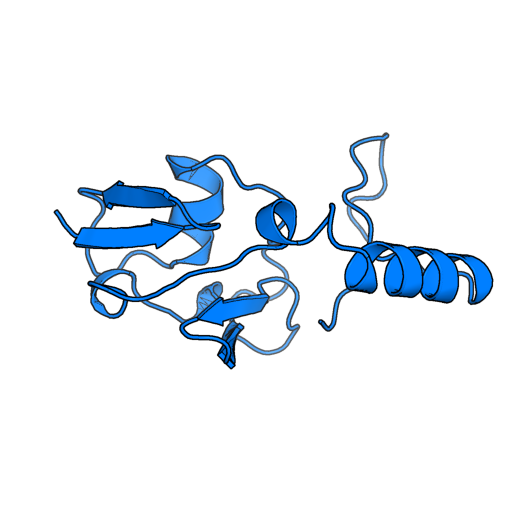.276 -1.692 -19.629 1.00 87.62 91 ILE A N 1
ATOM 677 C CA . ILE A 1 91 ? 17.533 -1.725 -21.080 1.00 87.62 91 ILE A CA 1
ATOM 678 C C . ILE A 1 91 ? 16.801 -0.585 -21.803 1.00 87.62 91 ILE A C 1
ATOM 680 O O . ILE A 1 91 ? 17.355 0.027 -22.717 1.00 87.62 91 ILE A O 1
ATOM 684 N N . ALA A 1 92 ? 15.577 -0.261 -21.384 1.00 86.69 92 ALA A N 1
ATOM 685 C CA . ALA A 1 92 ? 14.787 0.835 -21.942 1.00 86.69 92 ALA A CA 1
ATOM 686 C C . ALA A 1 92 ? 15.230 2.237 -21.464 1.00 86.69 92 ALA A C 1
ATOM 688 O O . ALA A 1 92 ? 14.620 3.235 -21.852 1.00 86.69 92 ALA A O 1
ATOM 689 N N . GLY A 1 93 ? 16.265 2.341 -20.619 1.00 80.38 93 GLY A N 1
ATOM 690 C CA . GLY A 1 93 ? 16.724 3.609 -20.039 1.00 80.38 93 GLY A CA 1
ATOM 691 C C . GLY A 1 93 ? 15.813 4.158 -18.932 1.00 80.38 93 GLY A C 1
ATOM 692 O O . GLY A 1 93 ? 15.878 5.345 -18.609 1.00 80.38 93 GLY A O 1
ATOM 693 N N . SER A 1 94 ? 14.962 3.304 -18.366 1.00 76.75 94 SER A N 1
ATOM 694 C CA . SER A 1 94 ? 14.112 3.567 -17.200 1.00 76.75 94 SER A CA 1
ATOM 695 C C . SER A 1 94 ? 14.649 2.803 -15.980 1.00 76.75 94 SER A C 1
ATOM 697 O O . SER A 1 94 ? 15.550 1.982 -16.108 1.00 76.75 94 SER A O 1
ATOM 699 N N . ALA A 1 95 ? 14.134 3.060 -14.778 1.00 68.69 95 ALA A N 1
ATOM 700 C CA . ALA A 1 95 ? 14.572 2.341 -13.578 1.00 68.69 95 ALA A CA 1
ATOM 701 C C . ALA A 1 95 ? 13.382 2.001 -12.686 1.00 68.69 95 ALA A C 1
ATOM 703 O O . ALA A 1 95 ? 12.517 2.843 -12.497 1.00 68.69 95 ALA A O 1
ATOM 704 N N . MET A 1 96 ? 13.366 0.811 -12.093 1.00 64.25 96 MET A N 1
ATOM 705 C CA . MET A 1 96 ? 12.340 0.390 -11.130 1.00 64.25 96 MET A CA 1
ATOM 706 C C . MET A 1 96 ? 12.977 0.145 -9.754 1.00 64.25 96 MET A C 1
ATOM 708 O O . MET A 1 96 ? 12.601 -0.761 -9.022 1.00 64.25 96 MET A O 1
ATOM 712 N N . ARG A 1 97 ? 14.009 0.921 -9.395 1.00 61.00 97 ARG A N 1
ATOM 713 C CA . ARG A 1 97 ? 14.897 0.575 -8.278 1.00 61.00 97 ARG A CA 1
ATOM 714 C C . ARG A 1 97 ? 14.807 1.530 -7.093 1.00 61.00 97 ARG A C 1
ATOM 716 O O . ARG A 1 97 ? 14.712 2.746 -7.244 1.00 61.00 97 ARG A O 1
ATOM 723 N N . LEU A 1 98 ? 14.952 0.958 -5.895 1.00 53.25 98 LEU A N 1
ATOM 724 C CA . LEU A 1 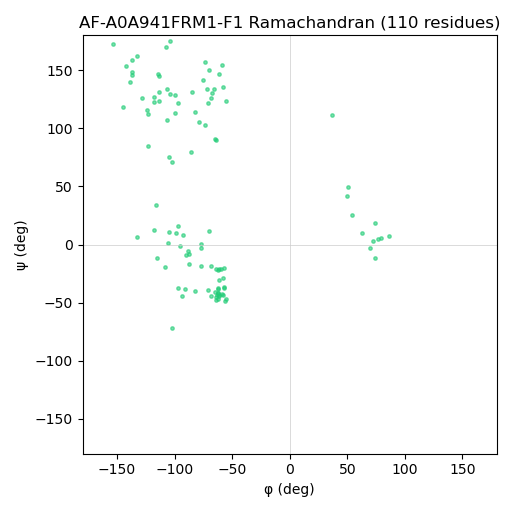98 ? 15.260 1.673 -4.657 1.00 53.25 98 LEU A CA 1
ATOM 725 C C . LEU A 1 98 ? 16.651 2.315 -4.768 1.00 53.25 98 LEU A C 1
ATOM 727 O O . LEU A 1 98 ? 17.664 1.694 -4.448 1.00 53.25 98 LEU A O 1
ATOM 731 N N . LEU A 1 99 ? 16.728 3.552 -5.255 1.00 46.91 99 LEU A N 1
ATOM 732 C CA . LEU A 1 99 ? 17.985 4.295 -5.276 1.00 46.91 99 LEU A CA 1
ATOM 733 C C . LEU A 1 99 ? 18.324 4.746 -3.849 1.00 46.91 99 LEU A C 1
ATOM 735 O O . LEU A 1 99 ? 17.751 5.701 -3.333 1.00 46.91 99 LEU A O 1
ATOM 739 N N . HIS A 1 100 ? 19.261 4.046 -3.206 1.00 42.56 100 HIS A N 1
ATOM 740 C CA . HIS A 1 100 ? 19.911 4.493 -1.964 1.00 42.56 100 HIS A CA 1
ATOM 741 C C . HIS A 1 100 ? 21.218 5.267 -2.230 1.00 42.56 100 HIS A C 1
ATOM 743 O O . HIS A 1 100 ? 21.971 5.576 -1.310 1.00 42.56 100 HIS A O 1
ATOM 749 N N . THR A 1 101 ? 21.512 5.593 -3.491 1.00 36.50 101 THR A N 1
ATOM 750 C CA . THR A 1 101 ? 22.706 6.342 -3.892 1.00 36.50 101 THR A CA 1
ATOM 751 C C . THR A 1 101 ? 22.324 7.767 -4.278 1.00 36.50 101 THR A C 1
ATOM 753 O O . THR A 1 101 ? 21.728 7.975 -5.326 1.00 36.50 101 THR A O 1
ATOM 756 N N . GLY A 1 102 ? 22.670 8.719 -3.408 1.00 38.00 102 GLY A N 1
ATOM 757 C CA . GLY A 1 102 ? 22.933 10.134 -3.699 1.00 38.00 102 GLY A CA 1
ATOM 758 C C . GLY A 1 102 ? 22.095 10.849 -4.772 1.00 38.00 102 GLY A C 1
ATOM 759 O O . GLY A 1 102 ? 22.338 10.706 -5.961 1.00 38.00 102 GLY A O 1
ATOM 760 N N . ASN A 1 103 ? 21.261 11.784 -4.308 1.00 35.38 103 ASN A N 1
ATOM 761 C CA . ASN A 1 103 ? 20.811 12.995 -5.015 1.00 35.38 103 ASN A CA 1
ATOM 762 C C . ASN A 1 103 ? 19.737 12.901 -6.121 1.00 35.38 103 ASN A C 1
ATOM 764 O O . ASN A 1 103 ? 19.364 13.942 -6.653 1.00 35.38 103 ASN A O 1
ATOM 768 N N . ASP A 1 104 ? 19.135 11.744 -6.393 1.00 46.00 104 ASP A N 1
ATOM 769 C CA . ASP A 1 104 ? 17.974 11.667 -7.298 1.00 46.00 104 ASP A CA 1
ATOM 770 C C . ASP A 1 104 ? 16.648 11.537 -6.525 1.00 46.00 104 ASP A C 1
ATOM 772 O O . ASP A 1 104 ? 15.964 10.518 -6.559 1.00 46.00 104 ASP A O 1
ATOM 776 N N . TYR A 1 105 ? 16.237 12.622 -5.860 1.00 44.94 105 TYR A N 1
ATOM 777 C CA . TYR A 1 105 ? 14.903 12.784 -5.245 1.00 44.94 105 TYR A CA 1
ATOM 778 C C . TYR A 1 105 ? 13.754 12.931 -6.272 1.00 44.94 105 TYR A C 1
ATOM 780 O O . TYR A 1 105 ? 12.651 13.332 -5.912 1.00 44.94 105 TYR A O 1
ATOM 788 N N . GLY A 1 106 ? 13.995 12.666 -7.561 1.00 43.06 106 GLY A N 1
ATOM 789 C CA . GLY A 1 106 ? 13.186 13.239 -8.644 1.00 43.06 106 GLY A CA 1
ATOM 790 C C . GLY A 1 106 ? 12.691 12.294 -9.733 1.00 43.06 106 GLY A C 1
ATOM 791 O O . GLY A 1 106 ? 12.121 12.776 -10.707 1.00 43.06 106 GLY A O 1
ATOM 792 N N . LYS A 1 107 ? 12.883 10.975 -9.629 1.00 42.16 107 LYS A N 1
ATOM 793 C CA . LYS A 1 107 ? 12.385 10.041 -10.653 1.00 42.16 107 LYS A CA 1
ATOM 794 C C . LYS A 1 107 ? 11.466 8.994 -10.033 1.00 42.16 107 LYS A C 1
ATOM 796 O O . LYS A 1 107 ? 11.888 7.890 -9.714 1.00 42.16 107 LYS A O 1
ATOM 801 N N . CYS A 1 108 ? 10.185 9.347 -9.893 1.00 43.97 108 CYS A N 1
ATOM 802 C CA . CYS A 1 108 ? 9.113 8.355 -9.805 1.00 43.97 108 CYS A CA 1
ATOM 803 C C . CYS A 1 108 ? 9.046 7.619 -11.144 1.00 43.97 108 CYS A C 1
ATOM 805 O O . CYS A 1 108 ? 8.389 8.057 -12.080 1.00 43.97 108 CYS A O 1
ATOM 807 N N . SER A 1 109 ? 9.782 6.525 -11.258 1.00 46.59 109 SER A N 1
ATOM 808 C CA . SER A 1 109 ? 9.582 5.541 -12.313 1.00 46.59 109 SER A CA 1
ATOM 809 C C . SER A 1 109 ? 8.887 4.345 -11.667 1.00 46.59 109 SER A C 1
ATOM 811 O O . SER A 1 109 ? 9.532 3.362 -11.335 1.00 46.59 109 SER A O 1
ATOM 813 N N . PHE A 1 110 ? 7.588 4.473 -11.376 1.00 48.19 110 PHE A N 1
ATOM 814 C CA . PHE A 1 110 ? 6.773 3.356 -10.891 1.00 48.19 110 PHE A CA 1
ATOM 815 C C . PHE A 1 110 ? 5.338 3.434 -11.416 1.00 48.19 110 PHE A C 1
ATOM 817 O O . PHE A 1 110 ? 4.595 4.361 -11.105 1.00 48.19 110 PHE A O 1
ATOM 824 N N . VAL A 1 111 ? 4.980 2.402 -12.175 1.00 39.44 111 VAL A N 1
ATOM 825 C CA . VAL A 1 111 ? 3.684 1.718 -12.174 1.00 39.44 111 VAL A CA 1
ATOM 826 C C . VAL A 1 111 ? 4.080 0.245 -12.009 1.00 39.44 111 VAL A C 1
ATOM 828 O O . VAL A 1 111 ? 4.975 -0.199 -12.729 1.00 39.44 111 VAL A O 1
ATOM 831 N N . ILE A 1 112 ? 3.532 -0.459 -11.014 1.00 49.97 112 ILE A N 1
ATOM 832 C CA . ILE A 1 112 ? 3.620 -1.930 -10.945 1.00 49.97 112 ILE A CA 1
ATOM 833 C C . ILE A 1 112 ? 2.681 -2.506 -12.004 1.00 49.97 112 ILE A C 1
ATOM 835 O O . ILE A 1 112 ? 1.567 -1.948 -12.129 1.00 49.97 112 ILE A O 1
#

Secondary structure (DSSP, 8-state):
-EEEEETTEEEEE-S-TTSBHHHIIIIIS--TTS--SSSSSSS-TTEEEETTEEEEGGG-BGGG-TT-EEE-HHHHTTSHHHHHHHHHHHHTT---S---SSS-TT------

Mean predicted aligned error: 5.81 Å

Radius of gyration: 14.22 Å; Cα contacts (8 Å, |Δi|>4): 184; chains: 1; bounding box: 33×27×40 Å